Protein AF-A0A429M4F0-F1 (afdb_monomer_lite)

InterPro domains:
  IPR005959 Fumarylacetoacetase [PTHR43069] (7-142)
  IPR015377 Fumarylacetoacetase, N-terminal [PF09298] (8-70)
  IPR036462 Fumarylacetoacetase, N-terminal domain superfamily [G3DSA:2.30.30.230] (1-67)
  IPR036462 Fumarylacetoacetase, N-terminal domain superfamily [SSF63433] (9-70)
  IPR036663 Fumarylacetoacetase-like, C-terminal domain superfamily [G3DSA:3.90.850.10] (68-142)
  IPR036663 Fumarylacetoacetase-like, C-terminal domain superfamily [SSF56529] (72-142)

Radius of gyration: 24.27 Å; chains: 1; bounding box: 53×32×72 Å

pLDDT: mean 95.05, std 7.71, range [48.84, 98.75]

Sequence (142 aa):
KHGLLKLSDQDTYFNQPTLNKFIESGKANWSKVRKTLQSLLSVDNLTLQENEALRQEVLVKQDSVTLHLPIQVPGYTDFYSSKEHATNVGCMFRDPKNALLPNWSELPVGYNGRASSVVVSGTHVVRPSGQIKLPNEERPVF

Organism: Acinetobacter baumannii (NCBI:txid470)

Structure (mmCIF, N/CA/C/O backbone):
data_AF-A0A429M4F0-F1
#
_entry.id   AF-A0A429M4F0-F1
#
loop_
_atom_site.group_PDB
_atom_site.id
_atom_site.type_symbol
_atom_site.label_atom_id
_atom_site.label_alt_id
_atom_site.label_comp_id
_atom_site.label_asym_id
_atom_site.label_entity_id
_atom_site.label_seq_id
_atom_site.pdbx_PDB_ins_code
_atom_site.Cartn_x
_atom_site.Cartn_y
_atom_site.Cartn_z
_atom_site.occupancy
_atom_site.B_iso_or_equiv
_atom_site.auth_seq_id
_atom_site.auth_comp_id
_atom_site.auth_asym_id
_atom_site.auth_atom_id
_atom_site.pdbx_PDB_model_num
ATOM 1 N N . LYS A 1 1 ? -23.026 5.208 18.253 1.00 48.84 1 LYS A N 1
ATOM 2 C CA . LYS A 1 1 ? -23.449 4.011 19.017 1.00 48.84 1 LYS A CA 1
ATOM 3 C C . LYS A 1 1 ? -22.178 3.256 19.420 1.00 48.84 1 LYS A C 1
ATOM 5 O O . LYS A 1 1 ? -21.384 2.961 18.547 1.00 48.84 1 LYS A O 1
ATOM 10 N N . HIS A 1 2 ? -21.907 3.172 20.726 1.00 59.66 2 HIS A N 1
ATOM 11 C CA . HIS A 1 2 ? -20.919 2.318 21.427 1.00 59.66 2 HIS A CA 1
ATOM 12 C C . HIS A 1 2 ? -19.492 2.121 20.860 1.00 59.66 2 HIS A C 1
ATOM 14 O O . HIS A 1 2 ? -18.924 1.041 20.974 1.00 59.66 2 HIS A O 1
ATOM 20 N N . GLY A 1 3 ? -18.851 3.164 20.325 1.00 68.06 3 GLY A N 1
ATOM 21 C CA . GLY A 1 3 ? -17.435 3.082 19.943 1.00 68.06 3 GLY A CA 1
ATOM 22 C C . GLY A 1 3 ? -16.493 3.253 21.141 1.00 68.06 3 GLY A C 1
ATOM 23 O O . GLY A 1 3 ? -16.457 4.329 21.740 1.00 68.06 3 GLY A O 1
ATOM 24 N N . LEU A 1 4 ? -15.698 2.227 21.468 1.00 86.56 4 LEU A N 1
ATOM 25 C CA . LEU A 1 4 ? -14.598 2.329 22.447 1.00 86.56 4 LEU A CA 1
ATOM 26 C C . LEU A 1 4 ? -13.357 3.046 21.874 1.00 86.56 4 LEU A C 1
ATOM 28 O O . LEU A 1 4 ? -12.450 3.421 22.614 1.00 86.56 4 LEU A O 1
ATOM 32 N N . LEU A 1 5 ? -13.323 3.280 20.558 1.00 89.38 5 LEU A N 1
ATOM 33 C CA . LEU A 1 5 ? -12.280 4.048 19.881 1.00 89.38 5 LEU A CA 1
ATOM 34 C C . LEU A 1 5 ? -12.702 5.516 19.760 1.00 89.38 5 LEU A C 1
ATOM 36 O O . LEU A 1 5 ? -13.616 5.843 19.004 1.00 89.38 5 LEU A O 1
ATOM 40 N N . LYS A 1 6 ? -12.020 6.406 20.491 1.00 84.50 6 LYS A N 1
ATOM 41 C CA . LYS A 1 6 ? -12.289 7.854 20.491 1.00 84.50 6 LYS A CA 1
ATOM 42 C C . LYS A 1 6 ? -11.039 8.657 20.136 1.00 84.50 6 LYS A C 1
ATOM 44 O O . LYS A 1 6 ? -10.014 8.556 20.815 1.00 84.50 6 LYS A O 1
ATOM 49 N N . LEU A 1 7 ? -11.134 9.488 19.099 1.00 83.75 7 LEU A N 1
ATOM 50 C CA . LEU A 1 7 ? -10.056 10.381 18.660 1.00 83.75 7 LEU A CA 1
ATOM 51 C C . LEU A 1 7 ? -10.360 11.840 19.015 1.00 83.75 7 LEU A C 1
ATOM 53 O O . LEU A 1 7 ? -9.612 12.405 19.812 1.00 83.75 7 LEU A O 1
ATOM 57 N N . SER A 1 8 ? -11.480 12.376 18.524 1.00 75.00 8 SER A N 1
ATOM 58 C CA . SER A 1 8 ? -12.064 13.682 18.865 1.00 75.00 8 SER A CA 1
ATOM 59 C C . SER A 1 8 ? -13.599 13.582 18.853 1.00 75.00 8 SER A C 1
ATOM 61 O O . SER A 1 8 ? -14.149 12.652 18.259 1.00 75.00 8 SER A O 1
ATOM 63 N N . ASP A 1 9 ? -14.291 14.518 19.507 1.00 65.00 9 ASP A N 1
ATOM 64 C CA . ASP A 1 9 ? -15.753 14.460 19.675 1.00 65.00 9 ASP A CA 1
ATOM 65 C C . ASP A 1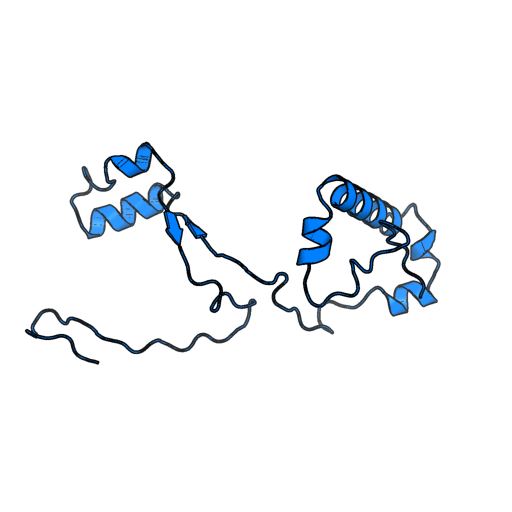 9 ? -16.550 14.935 18.442 1.00 65.00 9 ASP A C 1
ATOM 67 O O . ASP A 1 9 ? -17.772 14.810 18.424 1.00 65.00 9 ASP A O 1
ATOM 71 N N . GLN A 1 10 ? -15.883 15.461 17.405 1.00 63.38 10 GLN A N 1
ATOM 72 C CA . GLN A 1 10 ? -16.545 16.100 16.255 1.00 63.38 10 GLN A CA 1
ATOM 73 C C . GLN A 1 10 ? -16.385 15.361 14.915 1.00 63.38 10 GLN A C 1
ATOM 75 O O . GLN A 1 10 ? -17.123 15.658 13.979 1.00 63.38 10 GLN A O 1
ATOM 80 N N . ASP A 1 11 ? -15.485 14.375 14.803 1.00 70.19 11 ASP A N 1
ATOM 81 C CA . ASP A 1 11 ? -15.142 13.751 13.518 1.00 70.19 11 ASP A CA 1
ATOM 82 C C . ASP A 1 11 ? -15.443 12.247 13.435 1.00 70.19 11 ASP A C 1
ATOM 84 O O . ASP A 1 11 ? -15.034 11.437 14.270 1.00 70.19 11 ASP A O 1
ATOM 88 N N . THR A 1 12 ? -16.081 11.837 12.337 1.00 84.50 12 THR A N 1
ATOM 89 C CA . THR A 1 12 ? -16.293 10.427 11.981 1.00 84.50 12 THR A CA 1
ATOM 90 C C . THR A 1 12 ? -15.073 9.849 11.249 1.00 84.50 12 THR A C 1
ATOM 92 O O . THR A 1 12 ? -15.004 9.873 10.025 1.00 84.50 12 THR A O 1
ATOM 95 N N . TYR A 1 13 ? -14.092 9.313 11.983 1.00 91.00 13 TYR A N 1
ATOM 96 C CA . TYR A 1 13 ? -12.892 8.703 11.374 1.00 91.00 13 TYR A CA 1
ATOM 97 C C . TYR A 1 13 ? -13.094 7.256 10.898 1.00 91.00 13 TYR A C 1
ATOM 99 O O . TYR A 1 13 ? -12.534 6.872 9.878 1.00 91.00 13 TYR A O 1
ATOM 107 N N . PHE A 1 14 ? -13.872 6.450 11.632 1.00 91.75 14 PHE A N 1
ATOM 108 C CA . PHE A 1 14 ? -13.987 4.999 11.390 1.00 91.75 14 PHE A CA 1
ATOM 109 C C . PHE A 1 14 ? -15.228 4.594 10.591 1.00 91.75 14 PHE A C 1
ATOM 111 O O . PHE A 1 14 ? -15.264 3.508 10.027 1.00 91.75 14 PHE A O 1
ATOM 118 N N . ASN A 1 15 ? -16.240 5.463 10.526 1.00 90.88 15 ASN A N 1
ATOM 119 C CA . ASN A 1 15 ? -17.405 5.265 9.665 1.00 90.88 15 ASN A CA 1
ATOM 120 C C . ASN A 1 15 ? -17.151 5.928 8.307 1.00 90.88 15 ASN A C 1
ATOM 122 O O . ASN A 1 15 ? -17.756 6.950 7.987 1.00 90.88 15 ASN A O 1
ATOM 126 N N . GLN A 1 16 ? -16.158 5.412 7.588 1.00 94.00 16 GLN A N 1
ATOM 127 C CA . GLN A 1 16 ? -15.712 5.889 6.281 1.00 94.00 16 GLN A CA 1
ATOM 128 C C . GLN A 1 16 ? -15.490 4.676 5.367 1.00 94.00 16 GLN A C 1
ATOM 130 O O . GLN A 1 16 ? -15.106 3.616 5.861 1.00 94.00 16 GLN A O 1
ATOM 135 N N . PRO A 1 17 ? -15.694 4.808 4.045 1.00 96.56 17 PRO A N 1
ATOM 136 C CA . PRO A 1 17 ? -15.471 3.706 3.107 1.00 96.56 17 PRO A CA 1
ATOM 137 C C . PRO A 1 17 ? -13.984 3.354 2.929 1.00 96.56 17 PRO A C 1
ATOM 139 O O . PRO A 1 17 ? -13.669 2.303 2.379 1.00 96.56 17 PRO A O 1
ATOM 142 N N . THR A 1 18 ? -13.069 4.226 3.364 1.00 97.88 18 THR A N 1
ATOM 143 C CA . THR A 1 18 ? -11.615 4.070 3.225 1.00 97.88 18 THR A CA 1
ATOM 144 C C . THR A 1 18 ? -10.886 4.568 4.474 1.00 97.88 18 THR A C 1
ATOM 146 O O . THR A 1 18 ? -11.424 5.342 5.269 1.00 97.88 18 THR A O 1
ATOM 149 N N . LEU A 1 19 ? -9.625 4.159 4.643 1.00 97.88 19 LEU A N 1
ATOM 150 C CA . LEU A 1 19 ? -8.790 4.564 5.777 1.00 97.88 19 LEU A CA 1
ATOM 151 C C . LEU A 1 19 ? -8.191 5.973 5.640 1.00 97.88 19 LEU A C 1
ATOM 153 O O . LEU A 1 19 ? -7.574 6.442 6.594 1.00 97.88 19 LEU A O 1
ATOM 157 N N . ASN A 1 20 ? -8.358 6.660 4.502 1.00 97.81 20 ASN A N 1
ATOM 158 C CA . ASN A 1 20 ? -7.699 7.940 4.209 1.00 97.81 20 ASN A CA 1
ATOM 159 C C . ASN A 1 20 ? -7.900 8.977 5.322 1.00 97.81 20 ASN A C 1
ATOM 161 O O . ASN A 1 20 ? -6.916 9.463 5.869 1.00 97.81 20 ASN A O 1
ATOM 165 N N . LYS A 1 21 ? -9.147 9.222 5.750 1.00 95.56 21 LYS A N 1
ATOM 166 C CA . LYS A 1 21 ? -9.450 10.195 6.816 1.00 95.56 21 LYS A CA 1
ATOM 167 C C . LYS A 1 21 ? -8.770 9.841 8.148 1.00 95.56 21 LYS A C 1
ATOM 169 O O . LYS A 1 21 ? -8.305 10.719 8.872 1.00 95.56 21 LYS A O 1
ATOM 174 N N . PHE A 1 22 ? -8.689 8.553 8.490 1.00 96.00 22 PHE A N 1
ATOM 175 C CA . PHE A 1 22 ? -7.976 8.108 9.691 1.00 96.00 22 PHE A CA 1
ATOM 176 C C . PHE A 1 22 ? -6.454 8.247 9.537 1.00 96.00 22 PHE A C 1
ATOM 178 O O . PHE A 1 22 ? -5.780 8.683 10.471 1.00 96.00 22 PHE A O 1
ATOM 185 N N . ILE A 1 23 ? -5.903 7.933 8.364 1.00 97.06 23 ILE A N 1
ATOM 186 C CA . ILE A 1 23 ? -4.480 8.122 8.066 1.00 97.06 23 ILE A CA 1
ATOM 187 C C . ILE A 1 23 ? -4.126 9.613 8.173 1.00 97.06 23 ILE A C 1
ATOM 189 O O . ILE A 1 23 ? -3.232 9.971 8.932 1.00 97.06 23 ILE A O 1
ATOM 193 N N . GLU A 1 24 ? -4.890 10.501 7.545 1.00 96.19 24 GLU A N 1
ATOM 194 C CA . GLU A 1 24 ? -4.688 11.958 7.590 1.00 96.19 24 GLU A CA 1
ATOM 195 C C . GLU A 1 24 ? -4.730 12.541 9.013 1.00 96.19 24 GLU A C 1
ATOM 197 O O . GLU A 1 24 ? -4.077 13.545 9.284 1.00 96.19 24 GLU A O 1
ATOM 202 N N . SER A 1 25 ? -5.404 11.873 9.959 1.00 94.88 25 SER A N 1
ATOM 203 C CA . SER A 1 25 ? -5.434 12.287 11.371 1.00 94.88 25 SER A CA 1
ATOM 204 C C . SER A 1 25 ? -4.068 12.231 12.084 1.00 94.88 25 SER A C 1
ATOM 206 O O . SER A 1 25 ? -3.919 12.793 13.171 1.00 94.88 25 SER A O 1
ATOM 208 N N . GLY A 1 26 ? -3.069 11.563 11.494 1.00 95.75 26 GLY A N 1
ATOM 209 C CA . GLY A 1 26 ? -1.667 11.619 11.907 1.00 95.75 26 GLY A CA 1
ATOM 210 C C . GLY A 1 26 ? -1.227 10.646 13.012 1.00 95.75 26 GLY A C 1
ATOM 211 O O . GLY A 1 26 ? -2.013 10.050 13.753 1.00 95.75 26 GLY A O 1
ATOM 212 N N . LYS A 1 27 ? 0.101 10.512 13.153 1.00 97.38 27 LYS A N 1
ATOM 213 C CA . LYS A 1 27 ? 0.787 9.518 14.008 1.00 97.38 27 LYS A CA 1
ATOM 214 C C . LYS A 1 27 ? 0.310 9.484 15.460 1.00 97.38 27 LYS A C 1
ATOM 216 O O . LYS A 1 27 ? 0.255 8.403 16.054 1.00 97.38 27 LYS A O 1
ATOM 221 N N . ALA A 1 28 ? -0.013 10.637 16.045 1.00 95.62 28 ALA A N 1
ATOM 222 C CA . ALA A 1 28 ? -0.500 10.715 17.421 1.00 95.62 28 ALA A CA 1
ATOM 223 C C . ALA A 1 28 ? -1.818 9.941 17.591 1.00 95.62 28 ALA A C 1
ATOM 225 O O . ALA A 1 28 ? -1.946 9.122 18.505 1.00 95.62 28 ALA A O 1
ATOM 226 N N . ASN A 1 29 ? -2.750 10.117 16.653 1.00 95.06 29 ASN A N 1
ATOM 227 C CA . ASN A 1 29 ? -4.034 9.426 16.640 1.00 95.06 29 ASN A CA 1
ATOM 228 C C . ASN A 1 29 ? -3.880 7.936 16.317 1.00 95.06 29 ASN A C 1
ATOM 230 O O . ASN A 1 29 ? -4.486 7.106 16.997 1.00 95.06 29 ASN A O 1
ATOM 234 N N . TRP A 1 30 ? -2.995 7.564 15.385 1.00 96.38 30 TRP A N 1
ATOM 235 C CA . TRP A 1 30 ? -2.687 6.149 15.127 1.00 96.38 30 TRP A CA 1
ATOM 236 C C . TRP A 1 30 ? -2.144 5.452 16.379 1.00 96.38 30 TRP A C 1
ATOM 238 O O . TRP A 1 30 ? -2.574 4.354 16.729 1.00 96.38 30 TRP A O 1
ATOM 248 N N . SER A 1 31 ? -1.229 6.116 17.092 1.00 97.50 31 SER A N 1
ATOM 249 C CA . SER A 1 31 ? -0.626 5.599 18.325 1.00 97.50 31 SER A CA 1
ATOM 250 C C . SER A 1 31 ? -1.659 5.461 19.443 1.00 97.50 31 SER A C 1
ATOM 252 O O . SER A 1 31 ? -1.656 4.463 20.163 1.00 97.50 31 SER A O 1
ATOM 254 N N . LYS A 1 32 ? -2.568 6.436 19.572 1.00 95.56 32 LYS A N 1
ATOM 255 C CA . LYS A 1 32 ? -3.686 6.397 20.523 1.00 95.56 32 LYS A CA 1
ATOM 256 C C . LYS A 1 32 ? -4.622 5.221 20.237 1.00 95.56 32 LYS A C 1
ATOM 258 O O . LYS A 1 32 ? -4.913 4.447 21.148 1.00 95.56 32 LYS A O 1
ATOM 263 N N . VAL A 1 33 ? -5.042 5.043 18.982 1.00 96.06 33 VAL A N 1
ATOM 264 C CA . VAL A 1 33 ? -5.911 3.925 18.567 1.00 96.06 33 VAL A CA 1
ATOM 265 C C . VAL A 1 33 ? -5.221 2.589 18.792 1.00 96.06 33 VAL A C 1
ATOM 267 O O . VAL A 1 33 ? -5.818 1.705 19.397 1.00 96.06 33 VAL A O 1
ATOM 270 N N . ARG A 1 34 ? -3.948 2.456 18.400 1.00 97.81 34 ARG A N 1
ATOM 271 C CA . ARG A 1 34 ? -3.168 1.233 18.626 1.00 97.81 34 ARG A CA 1
ATOM 272 C C . ARG A 1 34 ? -3.108 0.861 20.108 1.00 97.81 34 ARG A C 1
ATOM 274 O O . ARG A 1 34 ? -3.416 -0.277 20.439 1.00 97.81 34 ARG A O 1
ATOM 281 N N . LYS A 1 35 ? -2.762 1.804 20.993 1.00 97.69 35 LYS A N 1
ATOM 282 C CA . LYS A 1 35 ? -2.720 1.564 22.448 1.00 97.69 35 LYS A CA 1
ATOM 283 C C . LYS A 1 35 ? -4.089 1.173 23.005 1.00 97.69 35 LYS A C 1
ATOM 285 O O . LYS A 1 35 ? -4.176 0.272 23.830 1.00 97.69 35 LYS A O 1
ATOM 290 N N . THR A 1 36 ? -5.148 1.827 22.528 1.00 96.12 36 THR A N 1
ATOM 291 C CA . THR A 1 36 ? -6.526 1.524 22.940 1.00 96.12 36 THR A CA 1
ATOM 292 C C . THR A 1 36 ? -6.913 0.104 22.528 1.00 96.12 36 THR A C 1
ATOM 294 O O . THR A 1 36 ? -7.366 -0.661 23.369 1.00 96.12 36 THR A O 1
ATOM 297 N N . LEU A 1 37 ? -6.660 -0.286 21.273 1.00 96.94 37 LEU A N 1
ATOM 298 C CA . LEU A 1 37 ? -6.909 -1.646 20.785 1.00 96.94 37 LEU A CA 1
ATOM 299 C C . LEU A 1 37 ? -6.097 -2.691 21.556 1.00 96.94 37 LEU A C 1
ATOM 301 O O . LEU A 1 37 ? -6.654 -3.695 21.974 1.00 96.94 37 LEU A O 1
ATOM 305 N N . GLN A 1 38 ? -4.804 -2.446 21.786 1.00 98.12 38 GLN A N 1
ATOM 306 C CA . GLN A 1 38 ? -3.954 -3.346 22.574 1.00 98.12 38 GLN A CA 1
ATOM 307 C C . GLN A 1 38 ? -4.475 -3.521 24.002 1.00 98.12 38 GLN A C 1
ATOM 309 O O . GLN A 1 38 ? -4.473 -4.633 24.512 1.00 98.12 38 GLN A O 1
ATOM 314 N N . SER A 1 39 ? -4.937 -2.438 24.632 1.00 97.56 39 SER A N 1
ATOM 315 C CA . SER A 1 39 ? -5.532 -2.508 25.963 1.00 97.56 39 SER A CA 1
ATOM 316 C C . SER A 1 39 ? -6.839 -3.296 25.944 1.00 97.56 39 SER A C 1
ATOM 318 O O . SER A 1 39 ? -6.973 -4.217 26.733 1.00 97.56 39 SER A O 1
ATOM 320 N N . LEU A 1 40 ? -7.770 -2.988 25.036 1.00 96.62 40 LEU A N 1
ATOM 321 C CA . LEU A 1 40 ? -9.078 -3.652 24.950 1.00 96.62 40 LEU A CA 1
ATOM 322 C C . LEU A 1 40 ? -8.995 -5.137 24.575 1.00 96.62 40 LEU A C 1
ATOM 324 O O . LEU A 1 40 ? -9.890 -5.896 24.926 1.00 96.62 40 LEU A O 1
ATOM 328 N N . LEU A 1 41 ? -7.954 -5.533 23.839 1.00 96.69 41 LEU A N 1
ATOM 329 C CA . LEU A 1 41 ? -7.704 -6.918 23.432 1.00 96.69 41 LEU A CA 1
ATOM 330 C C . LEU A 1 41 ? -6.754 -7.661 24.388 1.00 96.69 41 LEU A C 1
ATOM 332 O O . LEU A 1 41 ? -6.428 -8.818 24.129 1.00 96.69 41 LEU A O 1
ATOM 336 N N . SER A 1 42 ? -6.289 -7.016 25.465 1.00 97.50 42 SER A N 1
ATOM 337 C CA . SER A 1 42 ? -5.481 -7.673 26.496 1.00 97.50 42 SER A CA 1
ATOM 338 C C . SER A 1 42 ? -6.344 -8.583 27.367 1.00 97.50 42 SER A C 1
ATOM 340 O O . SER A 1 42 ? -7.475 -8.234 27.698 1.00 97.50 42 SER A O 1
ATOM 342 N N . VAL A 1 43 ? -5.775 -9.706 27.812 1.00 96.44 43 VAL A N 1
ATOM 343 C CA . VAL A 1 43 ? -6.420 -10.629 28.764 1.00 96.44 43 VAL A CA 1
ATOM 344 C C . VAL A 1 43 ? -6.699 -9.986 30.124 1.00 96.44 43 VAL A C 1
ATOM 346 O O . VAL A 1 43 ? -7.592 -10.432 30.832 1.00 96.44 43 VAL A O 1
ATOM 349 N N . ASP A 1 44 ? -5.967 -8.923 30.465 1.00 96.69 44 ASP A N 1
ATOM 350 C CA . ASP A 1 44 ? -6.104 -8.205 31.738 1.00 96.69 44 ASP A CA 1
ATOM 351 C C . ASP A 1 44 ? -7.152 -7.076 31.683 1.00 96.69 44 ASP A C 1
ATOM 353 O O . ASP A 1 44 ? -7.372 -6.384 32.677 1.00 96.69 44 ASP A O 1
ATOM 357 N N . ASN A 1 45 ? -7.782 -6.833 30.524 1.00 96.56 45 ASN A N 1
ATOM 358 C CA . ASN A 1 45 ? -8.788 -5.783 30.365 1.00 96.56 45 ASN A CA 1
ATOM 359 C C . ASN A 1 45 ? -10.186 -6.361 30.122 1.00 96.56 45 ASN A C 1
ATOM 361 O O . ASN A 1 45 ? -10.564 -6.729 29.008 1.00 96.56 45 ASN A O 1
ATOM 365 N N . LEU A 1 46 ? -11.001 -6.308 31.171 1.00 96.25 46 LEU A N 1
ATOM 366 C CA . LEU A 1 46 ? -12.351 -6.865 31.174 1.00 96.25 46 LEU A CA 1
ATOM 367 C C . LEU A 1 46 ? -13.371 -6.032 30.371 1.00 96.25 46 LEU A C 1
ATOM 369 O O . LEU A 1 46 ? -14.446 -6.529 30.047 1.00 96.25 46 LEU A O 1
ATOM 373 N N . THR A 1 47 ? -13.038 -4.788 29.989 1.00 95.12 47 THR A N 1
ATOM 374 C CA . THR A 1 47 ? -13.976 -3.821 29.373 1.00 95.12 47 THR A CA 1
ATOM 375 C C . THR A 1 47 ? -14.673 -4.378 28.133 1.00 95.12 47 THR A C 1
ATOM 377 O O . THR A 1 47 ? -15.887 -4.239 27.985 1.00 95.12 47 THR A O 1
ATOM 380 N N . LEU A 1 48 ? -13.903 -4.980 27.221 1.00 94.50 48 LEU A N 1
ATOM 381 C CA . LEU A 1 48 ? -14.455 -5.675 26.058 1.00 94.50 48 LEU A CA 1
ATOM 382 C C . LEU A 1 48 ? -14.663 -7.161 26.365 1.00 94.50 48 LEU A C 1
ATOM 384 O O . LEU A 1 48 ? -15.658 -7.726 25.929 1.00 94.50 48 LEU A O 1
ATOM 388 N N . GLN A 1 49 ? -13.758 -7.794 27.119 1.00 94.06 49 GLN A N 1
ATOM 389 C CA . GLN A 1 49 ? -13.781 -9.237 27.373 1.00 94.06 49 GLN A CA 1
ATOM 390 C C . GLN A 1 49 ? -15.057 -9.721 28.076 1.00 94.06 49 GLN A C 1
ATOM 392 O O . GLN A 1 49 ? -15.561 -10.777 27.714 1.00 94.06 49 GLN A O 1
ATOM 397 N N . GLU A 1 50 ? -15.604 -8.983 29.040 1.00 95.25 50 GLU A N 1
ATOM 398 C CA . GLU A 1 50 ? -16.815 -9.395 29.771 1.00 95.25 50 GLU A CA 1
ATOM 399 C C . GLU A 1 50 ? -18.105 -8.832 29.161 1.00 95.25 50 GLU A C 1
ATOM 401 O O . GLU A 1 50 ? -19.206 -9.261 29.500 1.00 95.25 50 GLU A O 1
ATOM 406 N N . ASN A 1 51 ? -17.996 -7.916 28.196 1.00 94.75 51 ASN A N 1
ATOM 407 C CA . ASN A 1 51 ? -19.149 -7.363 27.498 1.00 94.75 51 ASN A CA 1
ATOM 408 C C . ASN A 1 51 ? -19.537 -8.248 26.303 1.00 94.75 51 ASN A C 1
ATOM 410 O O . ASN A 1 51 ? -19.205 -7.960 25.152 1.00 94.75 51 ASN A O 1
ATOM 414 N N . GLU A 1 52 ? -20.220 -9.361 26.577 1.00 94.94 52 GLU A N 1
ATOM 415 C CA . GLU A 1 52 ? -20.638 -10.327 25.553 1.00 94.94 52 GLU A CA 1
ATOM 416 C C . GLU A 1 52 ? -21.464 -9.692 24.428 1.00 94.94 52 GLU A C 1
ATOM 418 O O . GLU A 1 52 ? -21.160 -9.925 23.257 1.00 94.94 52 GLU A O 1
ATOM 423 N N . ALA A 1 53 ? -22.438 -8.843 24.771 1.00 94.19 53 ALA A N 1
ATOM 424 C CA . ALA A 1 53 ? -23.280 -8.164 23.790 1.00 94.19 53 ALA A CA 1
ATOM 425 C C . ALA A 1 53 ? -22.448 -7.315 22.815 1.00 94.19 53 ALA A C 1
ATOM 427 O O . ALA A 1 53 ? -22.617 -7.425 21.602 1.00 94.19 53 ALA A O 1
ATOM 428 N N . LEU A 1 54 ? -21.496 -6.524 23.327 1.00 92.94 54 LEU A N 1
ATOM 429 C CA . LEU A 1 54 ? -20.624 -5.712 22.478 1.00 92.94 54 LEU A CA 1
ATOM 430 C C . LEU A 1 54 ? -19.660 -6.574 21.655 1.00 92.94 54 LEU A C 1
ATOM 432 O O . LEU A 1 54 ? -19.455 -6.282 20.481 1.00 92.94 54 LEU A O 1
ATOM 436 N N . ARG A 1 55 ? -19.074 -7.638 22.226 1.00 93.75 55 ARG A N 1
ATOM 437 C CA . ARG A 1 55 ? -18.165 -8.538 21.485 1.00 93.75 55 ARG A CA 1
ATOM 438 C C . ARG A 1 55 ? -18.844 -9.176 20.283 1.00 93.75 55 ARG A C 1
ATOM 440 O O . ARG A 1 55 ? -18.240 -9.200 19.216 1.00 93.75 55 ARG A O 1
ATOM 447 N N . GLN A 1 56 ? -20.073 -9.659 20.461 1.00 93.94 56 GLN A N 1
ATOM 448 C CA . GLN A 1 56 ? -20.886 -10.237 19.387 1.00 93.94 56 GLN A CA 1
ATOM 449 C C . GLN A 1 56 ? -21.160 -9.217 18.267 1.00 93.94 56 GLN A C 1
ATOM 451 O O . GLN A 1 56 ? -21.236 -9.597 17.104 1.00 93.94 56 GLN A O 1
ATOM 456 N N . GLU A 1 57 ? -21.266 -7.925 18.599 1.00 92.94 57 GLU A N 1
ATOM 457 C CA . GLU A 1 57 ? -21.489 -6.848 17.625 1.00 92.94 57 GLU A CA 1
ATOM 458 C C . GLU A 1 57 ? -20.203 -6.420 16.889 1.00 92.94 57 GLU A C 1
ATOM 460 O O . GLU A 1 57 ? -20.252 -6.120 15.697 1.00 92.94 57 GLU A O 1
ATOM 465 N N . VAL A 1 58 ? -19.049 -6.370 17.573 1.00 92.94 58 VAL A N 1
ATOM 466 C CA . VAL A 1 58 ? -17.830 -5.716 17.042 1.00 92.94 58 VAL A CA 1
ATOM 467 C C . VAL A 1 58 ? -16.719 -6.667 16.593 1.00 92.94 58 VAL A C 1
ATOM 469 O O . VAL A 1 58 ? -15.825 -6.239 15.861 1.00 92.94 58 VAL A O 1
ATOM 472 N N . LEU A 1 59 ? -16.730 -7.934 17.020 1.00 94.94 59 LEU A N 1
ATOM 473 C CA . LEU A 1 59 ? -15.756 -8.943 16.593 1.00 94.94 59 LEU A CA 1
ATOM 474 C C . LEU A 1 59 ? -16.389 -9.864 15.554 1.00 94.94 59 LEU A C 1
ATOM 476 O O . LEU A 1 59 ? -17.119 -10.797 15.876 1.00 94.94 59 LEU A O 1
ATOM 480 N N . VAL A 1 60 ? -16.065 -9.611 14.291 1.00 96.31 60 VAL A N 1
ATOM 481 C CA . VAL A 1 60 ? -16.573 -10.384 13.157 1.00 96.31 60 VAL A CA 1
ATOM 482 C C . VAL A 1 60 ? -15.501 -11.366 12.689 1.00 96.31 60 VAL A C 1
ATOM 484 O O . VAL A 1 60 ? -14.312 -11.032 12.655 1.00 96.31 60 VAL A O 1
ATOM 487 N N . LYS A 1 61 ? -15.900 -12.591 12.333 1.00 98.00 61 LYS A N 1
ATOM 488 C CA . LYS A 1 61 ? -14.964 -13.578 11.788 1.00 98.00 61 LYS A CA 1
ATOM 489 C C . LYS A 1 61 ? -14.457 -13.125 10.417 1.00 98.00 61 LYS A C 1
ATOM 491 O O . LYS A 1 61 ? -15.196 -12.558 9.617 1.00 98.00 61 LYS A O 1
ATOM 496 N N . GLN A 1 62 ? -13.181 -13.382 10.138 1.00 97.94 62 GLN A N 1
ATOM 497 C CA . GLN A 1 62 ? -12.561 -12.953 8.879 1.00 97.94 62 GLN A CA 1
ATOM 498 C C . GLN A 1 62 ? -13.149 -13.678 7.659 1.00 97.94 62 GLN A C 1
ATOM 500 O O . GLN A 1 62 ? -13.226 -13.095 6.585 1.00 97.94 62 GLN A O 1
ATOM 505 N N . ASP A 1 63 ? -13.594 -14.924 7.828 1.00 97.69 63 ASP A N 1
ATOM 506 C CA . ASP A 1 63 ? -14.222 -15.738 6.781 1.00 97.69 63 ASP A CA 1
ATOM 507 C C . ASP A 1 63 ? -15.674 -15.336 6.472 1.00 97.69 63 ASP A C 1
ATOM 509 O O . ASP A 1 63 ? -16.223 -15.753 5.454 1.00 97.69 63 ASP A O 1
ATOM 513 N N . SER A 1 64 ? -16.292 -14.502 7.313 1.00 97.69 64 SER A N 1
ATOM 514 C CA . SER A 1 64 ? -17.656 -14.002 7.123 1.00 97.69 64 SER A CA 1
ATOM 515 C C . SER A 1 64 ? -17.713 -12.586 6.545 1.00 97.69 64 SER A C 1
ATOM 517 O O . SER A 1 64 ? -18.787 -11.988 6.515 1.00 97.69 64 SER A O 1
ATOM 519 N N . VAL A 1 65 ? -16.580 -12.013 6.128 1.00 97.62 65 VAL A N 1
ATOM 520 C CA . VAL A 1 65 ? -16.508 -10.653 5.571 1.00 97.62 65 VAL A CA 1
ATOM 521 C C . VAL A 1 65 ? -15.796 -10.630 4.226 1.00 97.62 65 VAL A C 1
ATOM 523 O O . VAL A 1 65 ? -14.992 -11.497 3.902 1.00 97.62 65 VAL A O 1
ATOM 526 N N . THR A 1 66 ? -16.073 -9.591 3.441 1.00 98.06 66 THR A N 1
ATOM 527 C CA . THR A 1 66 ? -15.311 -9.272 2.230 1.00 98.06 66 THR A CA 1
ATOM 528 C C . THR A 1 66 ? -14.387 -8.098 2.524 1.00 98.06 66 THR A C 1
ATOM 530 O O . THR A 1 66 ? -14.833 -7.061 3.011 1.00 98.06 66 THR A O 1
ATOM 533 N N . LEU A 1 67 ? -13.093 -8.255 2.243 1.00 98.25 67 LEU A N 1
ATOM 534 C CA . LEU A 1 67 ? -12.133 -7.158 2.343 1.00 98.25 67 LEU A CA 1
ATOM 535 C C . LEU A 1 67 ? -12.157 -6.308 1.067 1.00 98.25 67 LEU A C 1
ATOM 537 O O . LEU A 1 67 ? -12.290 -6.825 -0.041 1.00 98.25 67 LEU A O 1
ATOM 541 N N . HIS A 1 68 ? -11.981 -5.000 1.230 1.00 98.38 68 HIS A N 1
ATOM 542 C CA . HIS A 1 68 ? -11.949 -4.023 0.141 1.00 98.38 68 HIS A CA 1
ATOM 543 C C . HIS A 1 68 ? -10.571 -3.358 0.044 1.00 98.38 68 HIS A C 1
ATOM 545 O O . HIS A 1 68 ? -9.710 -3.548 0.907 1.00 98.38 68 HIS A O 1
ATOM 551 N N . LEU A 1 69 ? -10.354 -2.556 -1.004 1.00 98.38 69 LEU A N 1
ATOM 552 C CA . LEU A 1 69 ? -9.152 -1.731 -1.103 1.00 98.38 69 LEU A CA 1
ATOM 553 C C . LEU A 1 69 ? -9.108 -0.765 0.103 1.00 98.38 69 LEU A C 1
ATOM 555 O O . LEU A 1 69 ? -10.064 -0.018 0.310 1.00 98.38 69 LEU A O 1
ATOM 559 N N . PRO A 1 70 ? -8.036 -0.770 0.916 1.00 98.19 70 PRO A N 1
ATOM 560 C CA . PRO A 1 70 ? -8.048 -0.110 2.224 1.00 98.19 70 PRO A CA 1
ATOM 561 C C . PRO A 1 70 ? -7.987 1.418 2.136 1.00 98.19 70 PRO A C 1
ATOM 563 O O . PRO A 1 70 ? -8.366 2.111 3.079 1.00 98.19 70 PRO A O 1
ATOM 566 N N . ILE A 1 71 ? -7.495 1.953 1.020 1.00 98.38 71 ILE A N 1
ATOM 567 C CA . ILE A 1 71 ? -7.362 3.387 0.777 1.00 98.38 71 ILE A CA 1
ATOM 568 C C . ILE A 1 71 ? -7.871 3.731 -0.618 1.00 98.38 71 ILE A C 1
ATOM 570 O O . ILE A 1 71 ? -7.742 2.946 -1.556 1.00 98.38 71 ILE A O 1
ATOM 574 N N . GLN A 1 72 ? -8.373 4.948 -0.773 1.00 98.19 72 GLN A N 1
ATOM 575 C CA . GLN A 1 72 ? -8.387 5.608 -2.067 1.00 98.19 72 GLN A CA 1
ATOM 576 C C . GLN A 1 72 ? -6.942 5.976 -2.405 1.00 98.19 72 GLN A C 1
ATOM 578 O O . GLN A 1 72 ? -6.286 6.659 -1.618 1.00 98.19 72 GLN A O 1
ATOM 583 N N . VAL A 1 73 ? -6.444 5.515 -3.551 1.00 98.38 73 VAL A N 1
ATOM 584 C CA . VAL A 1 73 ? -5.070 5.764 -4.005 1.00 98.38 73 VAL A CA 1
ATOM 585 C C . VAL A 1 73 ? -5.054 7.045 -4.852 1.00 98.38 73 VAL A C 1
ATOM 587 O O . VAL A 1 73 ? -5.490 6.996 -6.001 1.00 98.38 73 VAL A O 1
ATOM 590 N N . PRO A 1 74 ? -4.591 8.204 -4.337 1.00 97.88 74 PRO A N 1
ATOM 591 C CA . PRO A 1 74 ? -4.512 9.430 -5.138 1.00 97.88 74 PRO A CA 1
ATOM 592 C C . PRO A 1 74 ? -3.345 9.398 -6.136 1.00 97.88 74 PRO A C 1
ATOM 594 O O . PRO A 1 74 ? -3.411 10.016 -7.194 1.00 97.88 74 PRO A O 1
ATOM 597 N N . GLY A 1 75 ? -2.286 8.656 -5.810 1.00 98.38 75 GLY A N 1
ATOM 598 C CA . GLY A 1 75 ? -1.099 8.468 -6.633 1.00 98.38 75 GLY A CA 1
ATOM 599 C C . GLY A 1 75 ? -0.412 7.158 -6.266 1.00 98.38 75 GLY A C 1
ATOM 600 O O . GLY A 1 75 ? -0.449 6.734 -5.112 1.00 98.38 75 GLY A O 1
ATOM 601 N N . TYR A 1 76 ? 0.183 6.508 -7.261 1.00 98.69 76 TYR A N 1
ATOM 602 C CA . TYR A 1 76 ? 0.944 5.276 -7.093 1.00 98.69 76 TYR A CA 1
ATOM 603 C C . TYR A 1 76 ? 2.307 5.463 -7.756 1.00 98.69 76 TYR A C 1
ATOM 605 O O . TYR A 1 76 ? 2.375 5.769 -8.945 1.00 98.69 76 TYR A O 1
ATOM 613 N N . THR A 1 77 ? 3.375 5.300 -6.983 1.00 98.69 77 THR A N 1
ATOM 614 C CA . THR A 1 77 ? 4.760 5.324 -7.461 1.00 98.69 77 THR A CA 1
ATOM 615 C C . THR A 1 77 ? 5.333 3.932 -7.290 1.00 98.69 77 THR A C 1
ATOM 617 O O . THR A 1 77 ? 5.209 3.349 -6.212 1.00 98.69 77 THR A O 1
ATOM 620 N N . ASP A 1 78 ? 5.962 3.424 -8.342 1.00 98.69 78 ASP A N 1
ATOM 621 C CA . ASP A 1 78 ? 6.689 2.164 -8.294 1.00 98.69 78 ASP A CA 1
ATOM 622 C C . ASP A 1 78 ? 8.193 2.436 -8.395 1.00 98.69 78 ASP A C 1
ATOM 624 O O . ASP A 1 78 ? 8.643 3.259 -9.200 1.00 98.69 78 ASP A O 1
ATOM 628 N N . PHE A 1 79 ? 8.965 1.782 -7.532 1.00 98.75 79 PHE A N 1
ATOM 629 C CA . PHE A 1 79 ? 10.410 1.972 -7.414 1.00 98.75 79 PHE A CA 1
ATOM 630 C C . PHE A 1 79 ? 11.161 0.755 -7.943 1.00 98.75 79 PHE A C 1
ATOM 632 O O . PHE A 1 79 ? 10.680 -0.372 -7.897 1.00 98.75 79 PHE A O 1
ATOM 639 N N . TYR A 1 80 ? 12.398 0.979 -8.376 1.00 98.44 80 TYR A N 1
ATOM 640 C CA . TYR A 1 80 ? 13.263 -0.034 -8.971 1.00 98.44 80 TYR A CA 1
ATOM 641 C C . TYR A 1 80 ? 14.482 -0.353 -8.089 1.00 98.44 80 TYR A C 1
ATOM 643 O O . TYR A 1 80 ? 15.615 -0.427 -8.558 1.00 98.44 80 TYR A O 1
ATOM 651 N N . SER A 1 81 ? 14.260 -0.512 -6.782 1.00 98.38 81 SER A N 1
ATOM 652 C CA . SER A 1 81 ? 15.329 -0.481 -5.765 1.00 98.38 81 SER A CA 1
ATOM 653 C C . SER A 1 81 ? 15.940 -1.840 -5.393 1.00 98.38 81 SER A C 1
ATOM 655 O O . SER A 1 81 ? 16.813 -1.893 -4.530 1.00 98.38 81 SER A O 1
ATOM 657 N N . SER A 1 82 ? 15.515 -2.952 -6.003 1.00 98.56 82 SER A N 1
ATOM 658 C CA . SER A 1 82 ? 16.180 -4.249 -5.797 1.00 98.56 82 SER A CA 1
ATOM 659 C C . SER A 1 82 ? 17.391 -4.366 -6.720 1.00 98.56 82 SER A C 1
ATOM 661 O O . SER A 1 82 ? 17.247 -4.388 -7.944 1.00 98.56 82 SER A O 1
ATOM 663 N N . LYS A 1 83 ? 18.589 -4.466 -6.133 1.00 98.25 83 LYS A N 1
ATOM 664 C CA . LYS A 1 83 ? 19.850 -4.569 -6.880 1.00 98.25 83 LYS A CA 1
ATOM 665 C C . LYS A 1 83 ? 19.909 -5.832 -7.721 1.00 98.25 83 LYS A C 1
ATOM 667 O O . LYS A 1 83 ? 20.310 -5.785 -8.882 1.00 98.25 83 LYS A O 1
ATOM 672 N N . GLU A 1 84 ? 19.512 -6.953 -7.138 1.00 98.56 84 GLU A N 1
ATOM 673 C CA . GLU A 1 84 ? 19.511 -8.264 -7.775 1.00 98.56 84 GLU A CA 1
ATOM 674 C C . GLU A 1 84 ? 18.526 -8.270 -8.940 1.00 98.56 84 GLU A C 1
ATOM 676 O O . GLU A 1 84 ? 18.887 -8.674 -10.043 1.00 98.56 84 GLU A O 1
ATOM 681 N N . HIS A 1 85 ? 17.315 -7.741 -8.735 1.00 98.44 85 HIS A N 1
ATOM 682 C CA . HIS A 1 85 ? 16.337 -7.581 -9.808 1.00 98.44 85 HIS A CA 1
ATOM 683 C C . HIS A 1 85 ? 16.886 -6.703 -10.942 1.00 98.44 85 HIS A C 1
ATOM 685 O O . HIS A 1 85 ? 16.890 -7.126 -12.099 1.00 98.44 85 HIS A O 1
ATOM 691 N N . ALA A 1 86 ? 17.422 -5.526 -10.608 1.00 98.44 86 ALA A N 1
ATOM 692 C CA . ALA A 1 86 ? 17.976 -4.591 -11.579 1.00 98.44 86 ALA A CA 1
ATOM 693 C C . ALA A 1 86 ? 19.144 -5.179 -12.377 1.00 98.44 86 ALA A C 1
ATOM 695 O O . ALA A 1 86 ? 19.215 -5.003 -13.594 1.00 98.44 86 ALA A O 1
ATOM 696 N N . THR A 1 87 ? 20.022 -5.919 -11.699 1.00 98.38 87 THR A N 1
ATOM 697 C CA . THR A 1 87 ? 21.162 -6.612 -12.307 1.00 98.38 87 THR A CA 1
ATOM 698 C C . THR A 1 87 ? 20.680 -7.718 -13.238 1.00 98.38 87 THR A C 1
ATOM 700 O O . THR A 1 87 ? 21.094 -7.760 -14.391 1.00 98.38 87 THR A O 1
ATOM 703 N N . ASN A 1 88 ? 19.758 -8.571 -12.784 1.00 98.56 88 ASN A N 1
ATOM 704 C CA . ASN A 1 88 ? 19.246 -9.691 -13.574 1.00 98.56 88 ASN A CA 1
ATOM 705 C C . ASN A 1 88 ? 18.566 -9.221 -14.863 1.00 98.56 88 ASN A C 1
ATOM 707 O O . ASN A 1 88 ? 18.865 -9.743 -15.934 1.00 98.56 88 ASN A O 1
ATOM 711 N N . VAL A 1 89 ? 17.697 -8.207 -14.777 1.00 98.38 89 VAL A N 1
ATOM 712 C CA . VAL A 1 89 ? 17.080 -7.593 -15.963 1.00 98.38 89 VAL A CA 1
ATOM 713 C C . VAL A 1 89 ? 18.153 -6.948 -16.840 1.00 98.38 89 VAL A C 1
ATOM 715 O O . VAL A 1 89 ? 18.158 -7.134 -18.053 1.00 98.38 89 VAL A O 1
ATOM 718 N N . GLY A 1 90 ? 19.105 -6.232 -16.240 1.00 98.19 90 GLY A N 1
ATOM 719 C CA . GLY A 1 90 ? 20.208 -5.605 -16.959 1.00 98.19 90 GLY A CA 1
ATOM 720 C C . GLY A 1 90 ? 21.031 -6.580 -17.798 1.00 98.19 90 GLY A C 1
ATOM 721 O O . GLY A 1 90 ? 21.276 -6.299 -18.967 1.00 98.19 90 GLY A O 1
ATOM 722 N N . CYS A 1 91 ? 21.378 -7.743 -17.243 1.00 98.06 91 CYS A N 1
ATOM 723 C CA . CYS A 1 91 ? 22.114 -8.811 -17.926 1.00 98.06 91 CYS A CA 1
ATOM 724 C C . CYS A 1 91 ? 21.369 -9.417 -19.127 1.00 98.06 91 CYS A C 1
ATOM 726 O O . CYS A 1 91 ? 22.005 -10.009 -19.991 1.00 98.06 91 CYS A O 1
ATOM 728 N N . MET A 1 92 ? 20.036 -9.322 -19.184 1.00 98.12 92 MET A N 1
ATOM 729 C CA . MET A 1 92 ? 19.265 -9.796 -20.344 1.00 98.12 92 MET A CA 1
ATOM 730 C C . MET A 1 92 ? 19.316 -8.805 -21.515 1.00 98.12 92 MET A C 1
ATOM 732 O O . MET A 1 92 ? 19.183 -9.209 -22.665 1.00 98.12 92 MET A O 1
ATOM 736 N N . PHE A 1 93 ? 19.496 -7.511 -21.229 1.00 96.69 93 PHE A N 1
ATOM 737 C CA . PHE A 1 93 ? 19.519 -6.435 -22.230 1.00 96.69 93 PHE A CA 1
ATOM 738 C C . PHE A 1 93 ? 20.934 -5.981 -22.616 1.00 96.69 93 PHE A C 1
ATOM 740 O O . PHE A 1 93 ? 21.120 -5.381 -23.673 1.00 96.69 93 PHE A O 1
ATOM 747 N N . ARG A 1 94 ? 21.913 -6.193 -21.736 1.00 95.38 94 ARG A N 1
ATOM 748 C CA . ARG A 1 94 ? 23.309 -5.741 -21.844 1.00 95.38 94 ARG A CA 1
ATOM 749 C C . ARG A 1 94 ? 24.246 -6.877 -21.447 1.00 95.38 94 ARG A C 1
ATOM 751 O O . ARG A 1 94 ? 23.806 -7.975 -21.128 1.00 95.38 94 ARG A O 1
ATOM 758 N N . ASP A 1 95 ? 25.547 -6.619 -21.429 1.00 91.44 95 ASP A N 1
ATOM 759 C CA . ASP A 1 95 ? 26.493 -7.545 -20.818 1.00 91.44 95 ASP A CA 1
ATOM 760 C C . ASP A 1 95 ? 26.432 -7.490 -19.272 1.00 91.44 95 ASP A C 1
ATOM 762 O O . ASP A 1 95 ? 26.104 -6.445 -18.698 1.00 91.44 95 ASP A O 1
ATOM 766 N N . PRO A 1 96 ? 26.799 -8.580 -18.568 1.00 94.00 96 PRO A N 1
ATOM 767 C CA . PRO A 1 96 ? 26.739 -8.618 -17.108 1.00 94.00 96 PRO A CA 1
ATOM 768 C C . PRO A 1 96 ? 27.609 -7.590 -16.376 1.00 94.00 96 PRO A C 1
ATOM 770 O O . PRO A 1 96 ? 27.291 -7.229 -15.245 1.00 94.00 96 PRO A O 1
ATOM 773 N N . LYS A 1 97 ? 28.702 -7.103 -16.983 1.00 95.12 97 LYS A N 1
ATOM 774 C CA . LYS A 1 97 ? 29.574 -6.102 -16.343 1.00 95.12 97 LYS A CA 1
ATOM 775 C C . LYS A 1 97 ? 28.937 -4.712 -16.358 1.00 95.12 97 LYS A C 1
ATOM 777 O O . LYS A 1 97 ? 29.211 -3.923 -15.461 1.00 95.12 97 LYS A O 1
ATOM 782 N N . ASN A 1 98 ? 28.050 -4.448 -17.318 1.00 96.25 98 ASN A N 1
ATOM 783 C CA . ASN A 1 98 ? 27.300 -3.198 -17.463 1.00 96.25 98 ASN A CA 1
ATOM 784 C C . ASN A 1 98 ? 25.797 -3.374 -17.161 1.00 96.25 98 ASN A C 1
ATOM 786 O O . ASN A 1 98 ? 24.938 -2.680 -17.717 1.00 96.25 98 ASN A O 1
ATOM 790 N N . ALA A 1 99 ? 25.456 -4.324 -16.285 1.00 97.50 99 ALA A N 1
ATOM 791 C CA . ALA A 1 99 ? 24.070 -4.649 -15.968 1.00 97.50 99 ALA A CA 1
ATOM 792 C C . ALA A 1 99 ? 23.307 -3.457 -15.364 1.00 97.50 99 ALA A C 1
ATOM 794 O O . ALA A 1 99 ? 22.158 -3.212 -15.728 1.00 97.50 99 ALA A O 1
ATOM 795 N N . LEU A 1 100 ? 23.936 -2.679 -14.485 1.00 97.88 100 LEU A N 1
ATOM 796 C CA . LEU A 1 100 ? 23.320 -1.503 -13.869 1.00 97.88 100 LEU A CA 1
ATOM 797 C C . LEU A 1 100 ? 23.657 -0.238 -14.660 1.00 97.88 100 LEU A C 1
ATOM 799 O O . LEU A 1 100 ? 24.802 -0.025 -15.050 1.00 97.88 100 LEU A O 1
ATOM 803 N N . LEU A 1 101 ? 22.655 0.616 -14.878 1.00 97.38 101 LEU A N 1
ATOM 804 C CA . LEU A 1 101 ? 22.892 1.955 -15.414 1.00 97.38 101 LEU A CA 1
ATOM 805 C C . LEU A 1 101 ? 23.551 2.843 -14.344 1.00 97.38 101 LEU A C 1
ATOM 807 O O . LEU A 1 101 ? 23.271 2.647 -13.159 1.00 97.38 101 LEU A O 1
ATOM 811 N N . PRO A 1 102 ? 24.363 3.847 -14.732 1.00 97.38 102 PRO A N 1
ATOM 812 C CA . PRO A 1 102 ? 25.129 4.652 -13.777 1.00 97.38 102 PRO A CA 1
ATOM 813 C C . PRO A 1 102 ? 24.279 5.336 -12.704 1.00 97.38 102 PRO A C 1
ATOM 815 O O . PRO A 1 102 ? 24.681 5.416 -11.554 1.00 97.38 102 PRO A O 1
ATOM 818 N N . ASN A 1 103 ? 23.079 5.801 -13.054 1.00 98.00 103 ASN A N 1
ATOM 819 C CA . ASN A 1 103 ? 22.200 6.494 -12.114 1.00 98.00 103 ASN A CA 1
ATOM 820 C C . ASN A 1 103 ? 21.572 5.574 -11.055 1.00 98.00 103 ASN A C 1
ATOM 822 O O . ASN A 1 103 ? 21.097 6.075 -10.041 1.00 98.00 103 ASN A O 1
ATOM 826 N N . TRP A 1 104 ? 21.550 4.254 -11.269 1.00 98.50 104 TRP A N 1
ATOM 827 C CA . TRP A 1 104 ? 20.862 3.323 -10.374 1.00 98.50 104 TRP A CA 1
ATOM 828 C C . TRP A 1 104 ? 21.477 3.300 -8.968 1.00 98.50 104 TRP A C 1
ATOM 830 O O . TRP A 1 104 ? 20.753 3.176 -7.986 1.00 98.50 104 TRP A O 1
ATOM 840 N N . SER A 1 105 ? 22.802 3.446 -8.857 1.00 97.62 105 SER A N 1
ATOM 841 C CA . SER A 1 105 ? 23.498 3.509 -7.564 1.00 97.62 105 SER A CA 1
ATOM 842 C C . SER A 1 105 ? 23.449 4.884 -6.899 1.00 97.62 105 SER A C 1
ATOM 844 O O . SER A 1 105 ? 23.763 4.982 -5.717 1.00 97.62 105 SER A O 1
ATOM 846 N N . GLU A 1 106 ? 23.058 5.924 -7.636 1.00 98.38 106 GLU A N 1
ATOM 847 C CA . GLU A 1 106 ? 23.106 7.317 -7.173 1.00 98.38 106 GLU A CA 1
ATOM 848 C C . GLU A 1 106 ? 21.750 7.823 -6.672 1.00 98.38 106 GLU A C 1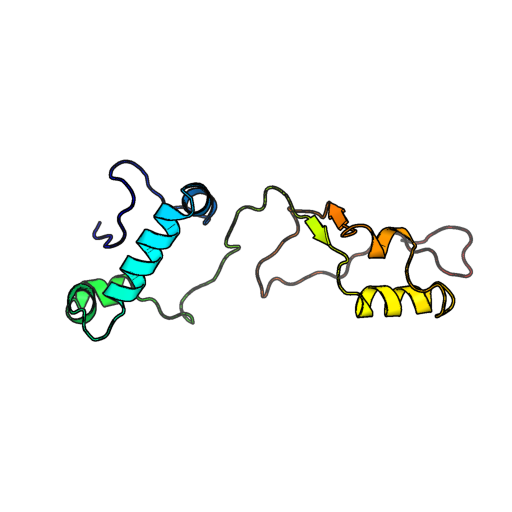
ATOM 850 O O . GLU A 1 106 ? 21.681 8.764 -5.882 1.00 98.38 106 GLU A O 1
ATOM 855 N N . LEU A 1 107 ? 20.650 7.218 -7.130 1.00 98.06 107 LEU A N 1
ATOM 856 C CA . LEU A 1 107 ? 19.299 7.578 -6.711 1.00 98.06 107 LEU A CA 1
ATOM 857 C C . LEU A 1 107 ? 18.338 6.383 -6.781 1.00 98.06 107 LEU A C 1
ATOM 859 O O . LEU A 1 107 ? 18.532 5.474 -7.591 1.00 98.06 107 LEU A O 1
ATOM 863 N N . PRO A 1 108 ? 17.257 6.382 -5.980 1.00 97.94 108 PRO A N 1
ATOM 864 C CA . PRO A 1 108 ? 16.223 5.360 -6.068 1.00 97.94 108 PRO A CA 1
ATOM 865 C C . PRO A 1 108 ? 15.366 5.597 -7.317 1.00 97.94 108 PRO A C 1
ATOM 867 O O . PRO A 1 108 ? 14.398 6.357 -7.289 1.00 97.94 108 PRO A O 1
ATOM 870 N N . VAL A 1 109 ? 15.742 4.961 -8.430 1.00 98.50 109 VAL A N 1
ATOM 871 C CA . VAL A 1 109 ? 15.010 5.063 -9.700 1.00 98.50 109 VAL A CA 1
ATOM 872 C C . VAL A 1 109 ? 13.556 4.637 -9.483 1.00 98.50 109 VAL A C 1
ATOM 874 O O . VAL A 1 109 ? 13.286 3.618 -8.849 1.00 98.50 109 VAL A O 1
ATOM 877 N N . GLY A 1 110 ? 12.615 5.405 -10.025 1.00 98.25 110 GLY A N 1
ATOM 878 C CA . GLY A 1 110 ? 11.188 5.127 -9.921 1.00 98.25 110 GLY A CA 1
ATOM 879 C C . GLY A 1 110 ? 10.390 5.857 -10.994 1.00 98.25 110 GLY A C 1
ATOM 880 O O . GLY A 1 110 ? 10.921 6.702 -11.718 1.00 98.25 110 GLY A O 1
ATOM 881 N N . TYR A 1 111 ? 9.113 5.508 -11.111 1.00 98.50 111 TYR A N 1
ATOM 882 C CA . TYR A 1 111 ? 8.207 6.064 -12.112 1.00 98.50 111 TYR A CA 1
ATOM 883 C C . TYR A 1 111 ? 6.775 6.181 -11.575 1.00 98.50 111 TYR A C 1
ATOM 885 O O . TYR A 1 111 ? 6.389 5.540 -10.594 1.00 98.50 111 TYR A O 1
ATOM 893 N N . ASN A 1 112 ? 5.974 7.029 -12.223 1.00 98.69 112 ASN A N 1
ATOM 894 C CA . ASN A 1 112 ? 4.556 7.164 -11.902 1.00 98.69 112 ASN A CA 1
ATOM 895 C C . ASN A 1 112 ? 3.790 5.953 -12.444 1.00 98.69 112 ASN A C 1
ATOM 897 O O . ASN A 1 112 ? 3.723 5.746 -13.656 1.00 98.69 112 ASN A O 1
ATOM 901 N N . GLY A 1 113 ? 3.198 5.175 -11.545 1.00 98.44 113 GLY A N 1
ATOM 902 C CA . GLY A 1 113 ? 2.264 4.111 -11.881 1.00 98.44 113 GLY A CA 1
ATOM 903 C C . GLY A 1 113 ? 0.850 4.643 -12.133 1.00 98.44 113 GLY A C 1
ATOM 904 O O . GLY A 1 113 ? 0.582 5.848 -12.126 1.00 98.44 113 GLY A O 1
ATOM 905 N N . ARG A 1 114 ? -0.099 3.723 -12.338 1.00 98.56 114 ARG A N 1
ATOM 906 C CA . ARG A 1 114 ? -1.511 4.057 -12.567 1.00 98.56 114 ARG A CA 1
ATOM 907 C C . ARG A 1 114 ? -2.366 3.713 -11.348 1.00 98.56 114 ARG A C 1
ATOM 909 O O . ARG A 1 114 ? -2.722 2.561 -11.133 1.00 98.56 114 ARG A O 1
ATOM 916 N N . ALA A 1 115 ? -2.749 4.732 -10.579 1.00 98.44 115 ALA A N 1
ATOM 917 C CA . ALA A 1 115 ? -3.550 4.556 -9.365 1.00 98.44 115 ALA A CA 1
ATOM 918 C C . ALA A 1 115 ? -4.907 3.867 -9.616 1.00 98.44 115 ALA A C 1
ATOM 920 O O . ALA A 1 115 ? -5.335 3.036 -8.821 1.00 98.44 115 ALA A O 1
ATOM 921 N N . SER A 1 116 ? -5.558 4.158 -10.749 1.00 98.31 116 SER A N 1
ATOM 922 C CA . SER A 1 116 ? -6.889 3.625 -11.082 1.00 98.31 116 SER A CA 1
ATOM 923 C C . SER A 1 116 ? -6.940 2.106 -11.288 1.00 98.31 116 SER A C 1
ATOM 925 O O . SER A 1 116 ? -8.030 1.554 -11.363 1.00 98.31 116 SER A O 1
ATOM 927 N N . SER A 1 117 ? -5.792 1.439 -11.438 1.00 98.38 117 SER A N 1
ATOM 928 C CA . SER A 1 117 ? -5.697 -0.011 -11.659 1.00 98.38 117 SER A CA 1
ATOM 929 C C . SER A 1 117 ? -5.105 -0.773 -10.470 1.00 98.38 117 SER A C 1
ATOM 931 O O . SER A 1 117 ? -4.819 -1.960 -10.596 1.00 98.38 117 SER A O 1
ATOM 933 N N . VAL A 1 118 ? -4.911 -0.120 -9.319 1.00 98.62 118 VAL A N 1
ATOM 934 C CA . VAL A 1 118 ? -4.567 -0.818 -8.073 1.00 98.62 118 VAL A CA 1
ATOM 935 C C . VAL A 1 118 ? -5.824 -1.512 -7.555 1.00 98.62 118 VAL A C 1
ATOM 937 O O . VAL A 1 118 ? -6.834 -0.863 -7.289 1.00 98.62 118 VAL A O 1
ATOM 940 N N . VAL A 1 119 ? -5.767 -2.835 -7.416 1.00 98.50 119 VAL A N 1
ATOM 941 C CA . VAL A 1 119 ? -6.914 -3.671 -7.037 1.00 98.50 119 VAL A CA 1
ATOM 942 C C . VAL A 1 119 ? -6.623 -4.483 -5.778 1.00 98.50 119 VAL A C 1
ATOM 944 O O . VAL A 1 119 ? -5.469 -4.752 -5.446 1.00 98.50 119 VAL A O 1
ATOM 947 N N . VAL A 1 120 ? -7.678 -4.865 -5.057 1.00 98.44 120 VAL A N 1
ATOM 948 C CA . VAL A 1 120 ? -7.572 -5.712 -3.861 1.00 98.44 120 VAL A CA 1
ATOM 949 C C . VAL A 1 120 ? -7.211 -7.154 -4.243 1.00 98.44 120 VAL A C 1
ATOM 951 O O . VAL A 1 120 ? -7.530 -7.616 -5.342 1.00 98.44 120 VAL A O 1
ATOM 954 N N . SER A 1 121 ? -6.551 -7.871 -3.332 1.00 98.31 121 SER A N 1
ATOM 955 C CA . SER A 1 121 ? -6.231 -9.295 -3.495 1.00 98.31 121 SER A CA 1
ATOM 956 C C . SER A 1 121 ? -7.461 -10.117 -3.906 1.00 98.31 121 SER A C 1
ATOM 958 O O . SER A 1 121 ? -8.568 -9.857 -3.440 1.00 98.31 121 SER A O 1
ATOM 960 N N . GLY A 1 122 ? -7.264 -11.101 -4.787 1.00 97.81 122 GLY A N 1
ATOM 961 C CA . GLY A 1 122 ? -8.336 -11.938 -5.340 1.00 97.81 122 GLY A CA 1
ATOM 962 C C . GLY A 1 122 ? -9.044 -11.356 -6.570 1.00 97.81 122 GLY A C 1
ATOM 963 O O . GLY A 1 122 ? -9.812 -12.066 -7.215 1.00 97.81 122 GLY A O 1
ATOM 964 N N . THR A 1 123 ? -8.769 -10.102 -6.948 1.00 98.50 123 THR A N 1
ATOM 965 C CA . TH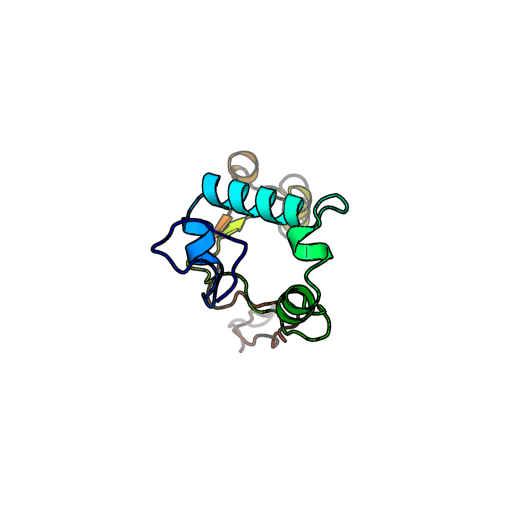R A 1 123 ? -9.321 -9.521 -8.182 1.00 98.50 123 THR A CA 1
ATOM 966 C C . THR A 1 123 ? -8.745 -10.224 -9.414 1.00 98.50 123 THR A C 1
ATOM 968 O O . THR A 1 123 ? -7.528 -10.294 -9.586 1.00 98.50 123 THR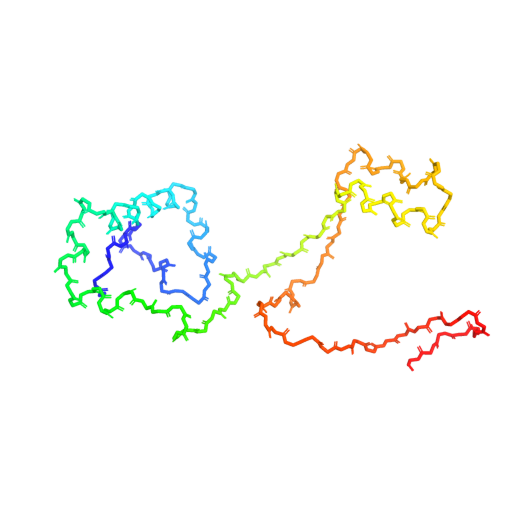 A O 1
ATOM 971 N N . HIS A 1 124 ? -9.613 -10.721 -10.299 1.00 98.44 124 HIS A N 1
ATOM 972 C CA . HIS A 1 124 ? -9.200 -11.324 -11.567 1.00 98.44 124 HIS A CA 1
ATOM 973 C C . HIS A 1 124 ? -8.573 -10.278 -12.502 1.00 98.44 124 HIS A C 1
ATOM 975 O O . HIS A 1 124 ? -9.153 -9.218 -12.740 1.00 98.44 124 HIS A O 1
ATOM 981 N N . VAL A 1 125 ? -7.419 -10.604 -13.089 1.00 98.38 125 VAL A N 1
ATOM 982 C CA . VAL A 1 125 ? -6.717 -9.747 -14.053 1.00 98.38 125 VAL A CA 1
ATOM 983 C C . VAL A 1 125 ? -6.840 -10.351 -15.448 1.00 98.38 125 VAL A C 1
ATOM 985 O O . VAL A 1 125 ? -6.359 -11.451 -15.709 1.00 98.38 125 VAL A O 1
ATOM 988 N N . VAL A 1 126 ? -7.482 -9.622 -16.362 1.00 98.56 126 VAL A N 1
ATOM 989 C CA . VAL A 1 126 ? -7.612 -10.031 -17.767 1.00 98.56 126 VAL A CA 1
ATOM 990 C C . VAL A 1 126 ? -6.277 -9.818 -18.483 1.00 98.56 126 VAL A C 1
ATOM 992 O O . VAL A 1 126 ? -5.663 -8.759 -18.347 1.00 98.56 126 VAL A O 1
ATOM 995 N N . ARG A 1 127 ? -5.832 -10.806 -19.270 1.00 98.56 127 ARG A N 1
ATOM 996 C CA . ARG A 1 127 ? -4.642 -10.669 -20.124 1.00 98.56 127 ARG A CA 1
ATOM 997 C C . ARG A 1 127 ? -4.829 -9.475 -21.076 1.00 98.56 127 ARG A C 1
ATOM 999 O O . ARG A 1 127 ? -5.796 -9.483 -21.839 1.00 98.56 127 ARG A O 1
ATOM 1006 N N . PRO A 1 128 ? -3.930 -8.475 -21.070 1.00 98.06 128 PRO A N 1
ATOM 1007 C CA . PRO A 1 128 ? -4.077 -7.319 -21.941 1.00 98.06 128 PRO A CA 1
ATOM 1008 C C . PRO A 1 128 ? -3.812 -7.702 -23.399 1.00 98.06 128 PRO A C 1
ATOM 1010 O O . PRO A 1 128 ? -2.925 -8.504 -23.692 1.00 98.06 128 PRO A O 1
ATOM 1013 N N . SER A 1 129 ? -4.577 -7.096 -24.303 1.00 98.38 129 SER A N 1
ATOM 1014 C CA . SER A 1 129 ? -4.233 -6.985 -25.725 1.00 98.38 129 SER A CA 1
ATOM 1015 C C . SER A 1 129 ? -3.632 -5.605 -25.980 1.00 98.38 129 SER A C 1
ATOM 1017 O O . SER A 1 129 ? -3.863 -4.669 -25.210 1.00 98.38 129 SER A O 1
ATOM 1019 N N . GLY A 1 130 ? -2.856 -5.465 -27.046 1.00 97.88 130 GLY A N 1
ATOM 1020 C CA . GLY A 1 130 ? -2.177 -4.219 -27.371 1.00 97.88 130 GLY A CA 1
ATOM 1021 C C . GLY A 1 130 ? -1.192 -4.414 -28.510 1.00 97.88 130 GLY A C 1
ATOM 1022 O O . GLY A 1 130 ? -1.013 -5.522 -28.998 1.00 97.88 130 GLY A O 1
ATOM 1023 N N . GLN A 1 131 ? -0.539 -3.332 -28.923 1.00 98.44 131 GLN A N 1
ATOM 1024 C CA . GLN A 1 131 ? 0.435 -3.403 -30.006 1.00 98.44 131 GLN A CA 1
ATOM 1025 C C . GLN A 1 131 ? 1.684 -4.192 -29.593 1.00 98.44 131 GLN A C 1
ATOM 1027 O O . GLN A 1 131 ? 2.302 -3.896 -28.570 1.00 98.44 131 GLN A O 1
ATOM 1032 N N . ILE A 1 132 ? 2.089 -5.154 -30.421 1.00 98.19 132 ILE A N 1
ATOM 1033 C CA . ILE A 1 132 ? 3.281 -5.985 -30.227 1.00 98.19 132 ILE A CA 1
ATOM 1034 C C . ILE A 1 132 ? 4.172 -5.874 -31.468 1.00 98.19 132 ILE A C 1
ATOM 1036 O O . ILE A 1 132 ? 3.714 -6.039 -32.598 1.00 98.19 132 ILE A O 1
ATOM 1040 N N . LYS A 1 133 ? 5.471 -5.619 -31.268 1.00 98.06 133 LYS A N 1
ATOM 1041 C CA . LYS A 1 133 ? 6.477 -5.635 -32.339 1.00 98.06 133 LYS A CA 1
ATOM 1042 C C . LYS A 1 133 ? 7.134 -7.012 -32.413 1.00 98.06 133 LYS A C 1
ATOM 1044 O O . LYS A 1 133 ? 8.015 -7.325 -31.615 1.00 98.06 133 LYS A O 1
ATOM 1049 N N . LEU A 1 134 ? 6.716 -7.825 -33.381 1.00 98.19 134 LEU A N 1
ATOM 1050 C CA . LEU A 1 134 ? 7.355 -9.114 -33.654 1.00 98.19 134 LEU A CA 1
ATOM 1051 C C . LEU A 1 134 ? 8.733 -8.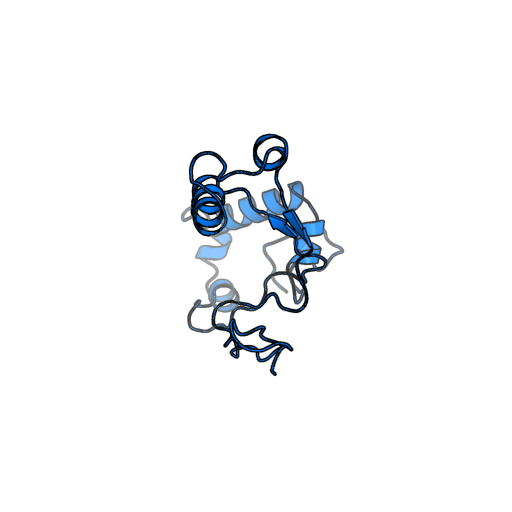914 -34.327 1.00 98.19 134 LEU A C 1
ATOM 1053 O O . LEU A 1 134 ? 8.942 -7.887 -34.984 1.00 98.19 134 LEU A O 1
ATOM 1057 N N . PRO A 1 135 ? 9.681 -9.866 -34.191 1.00 97.44 135 PRO A N 1
ATOM 1058 C CA . PRO A 1 135 ? 11.034 -9.718 -34.738 1.00 97.44 135 PRO A CA 1
ATOM 1059 C C . PRO A 1 135 ? 11.071 -9.526 -36.260 1.00 97.44 135 PRO A C 1
ATOM 1061 O O . PRO A 1 135 ? 11.823 -8.686 -36.746 1.00 97.44 135 PRO A O 1
ATOM 1064 N N . ASN A 1 136 ? 10.222 -10.259 -36.988 1.00 96.50 136 ASN A N 1
ATOM 1065 C CA . ASN A 1 136 ? 10.257 -10.343 -38.453 1.00 96.50 136 ASN A CA 1
ATOM 1066 C C . ASN A 1 136 ? 9.227 -9.444 -39.156 1.00 96.50 136 ASN A C 1
ATOM 1068 O O . ASN A 1 136 ? 9.176 -9.424 -40.380 1.00 96.50 136 ASN A O 1
ATOM 1072 N N . GLU A 1 137 ? 8.408 -8.716 -38.399 1.00 97.38 137 GLU A N 1
ATOM 1073 C CA . GLU A 1 137 ? 7.386 -7.823 -38.953 1.00 97.38 137 GLU A CA 1
ATOM 1074 C C . GLU A 1 137 ? 7.907 -6.392 -38.996 1.00 97.38 137 GLU A C 1
ATOM 1076 O O . GLU A 1 137 ? 8.455 -5.913 -38.005 1.00 97.38 137 GLU A O 1
ATOM 1081 N N . GLU A 1 138 ? 7.721 -5.668 -40.098 1.00 97.38 138 GLU A N 1
ATOM 1082 C CA . GLU A 1 138 ? 8.162 -4.268 -40.187 1.00 97.38 138 GLU A CA 1
ATOM 1083 C C . GLU A 1 138 ? 7.362 -3.362 -39.232 1.00 97.38 138 GLU A C 1
ATOM 1085 O O . GLU A 1 138 ? 7.924 -2.518 -38.530 1.00 97.38 138 GLU A O 1
ATOM 1090 N N . ARG A 1 139 ? 6.045 -3.582 -39.146 1.00 98.19 139 ARG A N 1
ATOM 1091 C CA . ARG A 1 139 ? 5.099 -2.798 -38.336 1.00 98.19 139 ARG A CA 1
ATOM 1092 C C . ARG A 1 139 ? 4.556 -3.631 -37.162 1.00 98.19 139 ARG A C 1
ATOM 1094 O O . ARG A 1 139 ? 4.537 -4.855 -37.252 1.00 98.19 139 ARG A O 1
ATOM 1101 N N . PRO A 1 140 ? 4.123 -3.011 -36.047 1.00 98.31 140 PRO A N 1
ATOM 1102 C CA . PRO A 1 140 ? 3.502 -3.743 -34.946 1.00 98.31 140 PRO A CA 1
ATOM 1103 C C . PRO A 1 140 ? 2.130 -4.311 -35.337 1.00 98.31 140 PRO A C 1
ATOM 1105 O O . PRO A 1 140 ? 1.423 -3.730 -36.163 1.00 98.31 140 PRO A O 1
ATOM 1108 N N . VAL A 1 141 ? 1.744 -5.403 -34.681 1.00 97.75 141 VAL A N 1
ATOM 1109 C CA . VAL A 1 141 ? 0.423 -6.041 -34.798 1.00 97.75 141 VAL A CA 1
ATOM 1110 C C . VAL A 1 141 ? -0.402 -5.788 -33.536 1.00 97.75 141 VAL A C 1
ATOM 1112 O O . VAL A 1 141 ? 0.179 -5.521 -32.485 1.00 97.75 141 VAL A O 1
ATOM 1115 N N . PHE A 1 142 ? -1.731 -5.843 -33.644 1.00 96.88 142 PHE A N 1
ATOM 1116 C CA . PHE A 1 142 ? -2.650 -5.839 -32.500 1.00 96.88 142 PHE A CA 1
ATOM 1117 C C . PHE A 1 142 ? -3.128 -7.261 -32.208 1.00 96.88 142 PHE A C 1
ATOM 1119 O O . PHE A 1 142 ? -3.438 -7.966 -33.196 1.00 96.88 142 PHE A O 1
#

Foldseek 3Di:
DDDLQDDDPPDDQPPDPANVSVVVSDDVSVVSRVVSVCQLPDPPHCPNVVPPVVCVVPPDDPVVDDDFDRHQDPWDKDWDLDPVSQLVCQVVVHPSVCSHDPCNVVDGDIDTDDSVPDTDPPDDDDDDDDWDDDPPDPGTDD

Secondary structure (DSSP, 8-state):
---S--S-SS--SSSSSSSHHHHHT-HHHHHHHHHHHHHHTSTT-HHHHS-HHHHHHH---GGGS----SS--S--EEE---HHHHHHHHHHHS-GGG-S-GGGGTS--EEE--GGG---TT--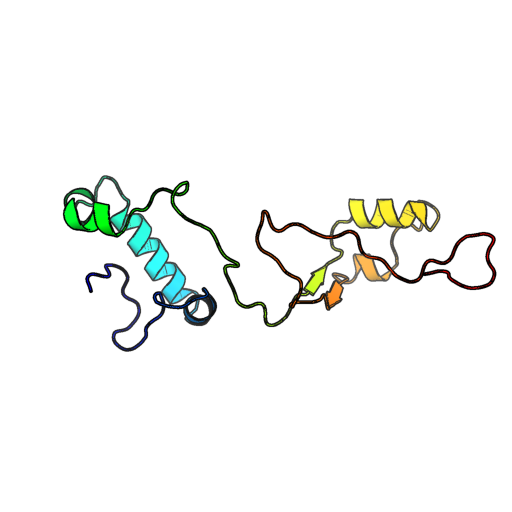-PPPP--B--TT-SS-B-